Protein AF-G7WQF4-F1 (afdb_monomer_lite)

Structure (mmCIF, N/CA/C/O backbone):
data_AF-G7WQF4-F1
#
_entry.id   AF-G7WQF4-F1
#
loop_
_atom_site.group_PDB
_atom_site.id
_atom_site.type_symbol
_atom_site.label_atom_id
_atom_site.label_alt_id
_atom_site.label_comp_id
_atom_site.label_asym_id
_atom_site.label_entity_id
_atom_site.label_seq_id
_atom_site.pdbx_PDB_ins_code
_atom_site.Cartn_x
_atom_site.Cartn_y
_atom_site.Cartn_z
_atom_site.occupancy
_atom_site.B_iso_or_equiv
_atom_site.auth_seq_id
_atom_site.auth_comp_id
_atom_site.auth_asym_id
_atom_site.auth_atom_id
_atom_site.pdbx_PDB_model_num
ATOM 1 N N . MET A 1 1 ? 14.070 19.520 7.425 1.00 40.72 1 MET A N 1
ATOM 2 C CA . MET A 1 1 ? 14.018 18.409 6.450 1.00 40.72 1 MET A CA 1
ATOM 3 C C . MET A 1 1 ? 12.601 17.856 6.501 1.00 40.72 1 MET A C 1
ATOM 5 O O . MET A 1 1 ? 12.210 17.366 7.551 1.00 40.72 1 MET A O 1
ATOM 9 N N . LYS A 1 2 ? 11.770 18.103 5.475 1.00 43.16 2 LYS A N 1
ATOM 10 C CA . LYS A 1 2 ? 10.375 17.618 5.444 1.00 43.16 2 LYS A CA 1
ATOM 11 C C . LYS A 1 2 ? 10.4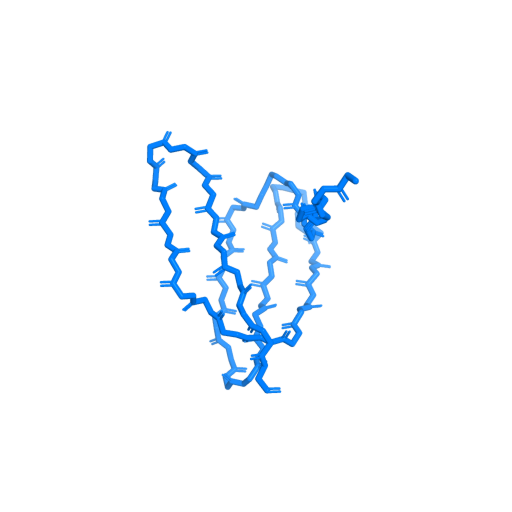14 16.087 5.459 1.00 43.16 2 LYS A C 1
ATOM 13 O O . LYS A 1 2 ? 11.085 15.524 4.604 1.00 43.16 2 LYS A O 1
ATOM 18 N N . GLY A 1 3 ? 9.759 15.485 6.455 1.00 45.12 3 GLY A N 1
ATOM 19 C CA . GLY A 1 3 ? 9.852 14.068 6.808 1.00 45.12 3 GLY A CA 1
ATOM 20 C C . GLY A 1 3 ? 9.831 13.147 5.596 1.00 45.12 3 GLY A C 1
ATOM 21 O O . GLY A 1 3 ? 8.870 13.144 4.825 1.00 45.12 3 GLY A O 1
ATOM 22 N N . GLU A 1 4 ? 10.912 12.391 5.429 1.00 52.09 4 GLU A N 1
ATOM 23 C CA . GLU A 1 4 ? 10.938 11.271 4.503 1.00 52.09 4 GLU A CA 1
ATOM 24 C C . GLU A 1 4 ? 9.810 10.321 4.910 1.00 52.09 4 GLU A C 1
ATOM 26 O O . GLU A 1 4 ? 9.739 9.874 6.055 1.00 52.09 4 GLU A O 1
ATOM 31 N N . LYS A 1 5 ? 8.865 10.087 3.993 1.00 69.19 5 LYS A N 1
ATOM 32 C CA . LYS A 1 5 ? 7.832 9.068 4.177 1.00 69.19 5 LYS A CA 1
ATOM 33 C C . LYS A 1 5 ? 8.556 7.730 4.303 1.00 69.19 5 LYS A C 1
ATOM 35 O O . LYS A 1 5 ? 9.141 7.266 3.327 1.00 69.19 5 LYS A O 1
ATOM 40 N N . GLU A 1 6 ? 8.544 7.155 5.499 1.00 82.25 6 GLU A N 1
ATOM 41 C CA . GLU A 1 6 ? 9.177 5.870 5.767 1.00 82.25 6 GLU A CA 1
ATOM 42 C C . GLU A 1 6 ? 8.517 4.780 4.909 1.00 82.25 6 GLU A C 1
ATOM 44 O O . GLU A 1 6 ? 7.288 4.668 4.852 1.00 82.25 6 GLU A O 1
ATOM 49 N N . SER A 1 7 ? 9.335 4.000 4.200 1.00 89.75 7 SER A N 1
ATOM 50 C CA . SER A 1 7 ? 8.850 2.859 3.427 1.00 89.75 7 SER A CA 1
ATOM 51 C C . SER A 1 7 ? 8.427 1.750 4.387 1.00 89.75 7 SER A C 1
ATOM 53 O O . SER A 1 7 ? 9.227 1.271 5.190 1.00 89.75 7 SER A O 1
ATOM 55 N N . LEU A 1 8 ? 7.162 1.328 4.316 1.00 93.62 8 LEU A N 1
ATOM 56 C CA . LEU A 1 8 ? 6.662 0.257 5.178 1.00 93.62 8 LEU A CA 1
ATOM 57 C C . LEU A 1 8 ? 7.214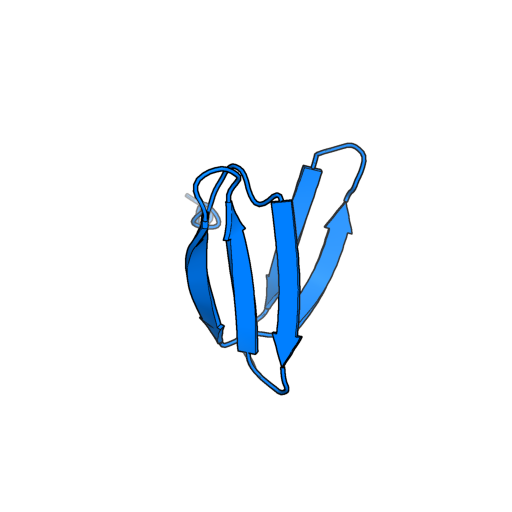 -1.105 4.753 1.00 93.62 8 LEU A C 1
ATOM 59 O O . LEU A 1 8 ? 7.532 -1.922 5.619 1.00 93.62 8 LEU A O 1
ATOM 63 N N . MET A 1 9 ? 7.293 -1.361 3.448 1.00 95.19 9 MET A N 1
ATOM 64 C CA . MET A 1 9 ? 7.752 -2.621 2.872 1.00 95.19 9 MET A CA 1
ATOM 65 C C . MET A 1 9 ? 8.096 -2.430 1.392 1.00 95.19 9 MET A C 1
ATOM 67 O O . MET A 1 9 ? 7.374 -1.745 0.670 1.00 95.19 9 MET A O 1
ATOM 71 N N . GLU A 1 10 ? 9.173 -3.065 0.937 1.00 95.31 10 GLU A N 1
ATOM 72 C CA . GLU A 1 10 ? 9.572 -3.102 -0.474 1.00 95.31 10 GLU A CA 1
ATOM 73 C C . GLU A 1 10 ? 9.303 -4.482 -1.084 1.00 95.31 10 GLU A C 1
ATOM 75 O O . GLU A 1 10 ? 9.194 -5.476 -0.365 1.00 95.31 10 GLU A O 1
ATOM 80 N N . GLY A 1 11 ? 9.200 -4.549 -2.416 1.00 96.12 11 GLY A N 1
ATOM 81 C CA . GLY A 1 11 ? 9.006 -5.816 -3.135 1.00 96.12 11 GLY A CA 1
ATOM 82 C C . GLY A 1 11 ? 7.639 -6.468 -2.907 1.00 96.12 11 GLY A C 1
ATOM 83 O O . GLY A 1 11 ? 7.522 -7.687 -3.013 1.00 96.12 11 GLY A O 1
ATOM 84 N N . VAL A 1 12 ? 6.619 -5.670 -2.575 1.00 97.25 12 VAL A N 1
ATOM 85 C CA . VAL A 1 12 ? 5.255 -6.150 -2.328 1.00 97.25 12 VAL A CA 1
ATOM 86 C C . VAL A 1 12 ? 4.639 -6.675 -3.625 1.00 97.25 12 VAL A C 1
ATOM 88 O O . VAL A 1 12 ? 4.551 -5.951 -4.615 1.00 97.25 12 VAL A O 1
ATOM 91 N N . VAL A 1 13 ? 4.181 -7.926 -3.599 1.00 97.31 13 VAL A N 1
ATOM 92 C CA . VAL A 1 13 ? 3.489 -8.594 -4.714 1.00 97.31 13 VAL A CA 1
ATOM 93 C C . VAL A 1 13 ? 1.997 -8.776 -4.444 1.00 97.31 13 VAL A C 1
ATOM 95 O O . VAL A 1 13 ? 1.210 -8.852 -5.385 1.00 97.31 13 VAL A O 1
ATOM 98 N N . VAL A 1 14 ? 1.592 -8.798 -3.171 1.00 96.88 14 VAL A N 1
ATOM 99 C CA . VAL A 1 14 ? 0.185 -8.864 -2.761 1.00 96.88 14 VAL A CA 1
ATOM 100 C C . VAL A 1 14 ? -0.105 -7.779 -1.730 1.00 96.88 14 VAL A C 1
ATOM 102 O O . VAL A 1 14 ? 0.632 -7.595 -0.762 1.00 96.88 14 VAL A O 1
ATOM 105 N N . LEU A 1 15 ? -1.213 -7.072 -1.942 1.00 96.31 15 LEU A N 1
ATOM 106 C CA . LEU A 1 15 ? -1.704 -6.005 -1.080 1.00 96.31 15 LEU A CA 1
ATOM 107 C C . LEU A 1 15 ? -3.197 -6.240 -0.810 1.00 96.31 15 LEU A C 1
ATOM 109 O O . LEU A 1 15 ? -4.000 -6.241 -1.743 1.00 96.31 15 LEU A O 1
ATOM 113 N N . VAL A 1 16 ? -3.581 -6.459 0.449 1.00 97.00 16 VAL A N 1
ATOM 114 C CA . VAL A 1 16 ? -4.965 -6.790 0.835 1.00 97.00 16 VAL A CA 1
ATOM 115 C C . VAL A 1 16 ? -5.463 -5.832 1.908 1.00 97.00 16 VAL A C 1
A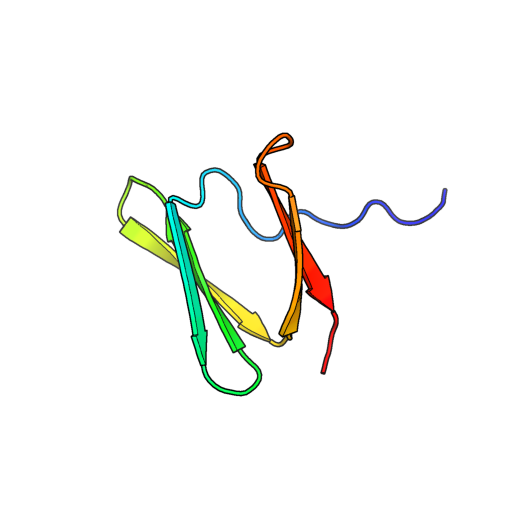TOM 117 O O . VAL A 1 16 ? -4.880 -5.734 2.985 1.00 97.00 16 VAL A O 1
ATOM 120 N N . THR A 1 17 ? -6.586 -5.166 1.653 1.00 95.19 17 THR A N 1
ATOM 121 C CA . THR A 1 17 ? -7.271 -4.322 2.644 1.00 95.19 17 THR A CA 1
ATOM 122 C C . THR A 1 17 ? -8.230 -5.141 3.501 1.00 95.19 17 THR A C 1
ATOM 124 O O . THR A 1 17 ? -9.063 -5.876 2.969 1.00 95.19 17 THR A O 1
ATOM 127 N N . ARG A 1 18 ? -8.164 -4.981 4.825 1.00 93.88 18 ARG A N 1
ATOM 128 C CA . ARG A 1 18 ? -9.075 -5.600 5.799 1.00 93.88 18 ARG A CA 1
ATOM 129 C C . ARG A 1 18 ? -9.479 -4.570 6.854 1.00 93.88 18 ARG A C 1
ATOM 131 O O . ARG A 1 18 ? -8.760 -4.362 7.824 1.00 93.88 18 ARG A O 1
ATOM 138 N N . GLY A 1 19 ? -10.633 -3.928 6.675 1.00 92.06 19 GLY A N 1
ATOM 139 C CA . GLY A 1 19 ? -11.114 -2.909 7.614 1.00 92.06 19 GLY A CA 1
ATOM 140 C C . GLY A 1 19 ? -10.177 -1.699 7.687 1.00 92.06 19 GLY A C 1
ATOM 141 O O . GLY A 1 19 ? -10.038 -0.971 6.707 1.00 92.06 19 GLY A O 1
ATOM 142 N N . ASP A 1 20 ? -9.556 -1.480 8.847 1.00 95.44 20 ASP A N 1
ATOM 143 C CA . ASP A 1 20 ? -8.587 -0.406 9.112 1.00 95.44 20 ASP A CA 1
ATOM 144 C C . ASP A 1 20 ? -7.122 -0.849 8.950 1.00 95.44 20 ASP A C 1
ATOM 146 O O . ASP A 1 20 ? -6.210 -0.159 9.408 1.00 95.44 20 ASP A O 1
ATOM 150 N N . LYS A 1 21 ? -6.890 -2.003 8.315 1.00 96.75 21 LYS A N 1
ATOM 151 C CA . LYS A 1 21 ? -5.568 -2.602 8.124 1.00 96.75 21 LYS A CA 1
ATOM 152 C C . LYS A 1 21 ? -5.284 -2.933 6.667 1.00 96.75 21 LYS A C 1
ATOM 154 O O . LYS A 1 21 ? -6.182 -3.253 5.883 1.00 96.75 21 LYS A O 1
ATOM 159 N N . VAL A 1 22 ? -3.999 -2.945 6.342 1.00 97.12 22 VAL A N 1
ATOM 160 C CA . VAL A 1 22 ? -3.452 -3.391 5.063 1.00 97.12 22 VAL A CA 1
ATOM 161 C C . VAL A 1 22 ? -2.413 -4.474 5.327 1.00 97.12 22 VAL A C 1
ATOM 163 O O . VAL A 1 22 ? -1.448 -4.249 6.059 1.00 97.12 22 VAL A O 1
ATOM 166 N N . LEU A 1 23 ? -2.615 -5.643 4.723 1.00 97.69 23 LEU A N 1
ATOM 167 C CA . LEU A 1 23 ? -1.647 -6.733 4.681 1.00 97.69 23 LEU A CA 1
ATOM 168 C C . LEU A 1 23 ? -0.825 -6.621 3.394 1.00 97.69 23 LEU A C 1
ATOM 170 O O . LEU A 1 23 ? -1.386 -6.473 2.308 1.00 97.69 23 LEU A O 1
ATOM 174 N N . MET A 1 24 ? 0.490 -6.708 3.532 1.00 97.56 24 MET A N 1
ATOM 175 C CA . MET A 1 24 ? 1.473 -6.710 2.455 1.00 97.56 24 MET A CA 1
ATOM 176 C C . MET A 1 24 ? 2.216 -8.042 2.476 1.00 97.56 24 MET A C 1
ATOM 178 O O . MET A 1 24 ? 2.580 -8.509 3.555 1.00 97.56 24 MET A O 1
ATOM 182 N N . GLU A 1 25 ? 2.471 -8.622 1.309 1.00 98.44 25 GLU A N 1
ATOM 183 C CA . GLU A 1 25 ? 3.293 -9.824 1.146 1.00 98.44 25 GLU A CA 1
ATOM 184 C C . GLU A 1 25 ? 4.304 -9.616 0.015 1.00 98.44 25 GLU A C 1
ATOM 186 O O . GLU A 1 25 ? 3.964 -9.027 -1.015 1.00 98.44 25 GLU A O 1
ATOM 191 N N . ASP A 1 26 ? 5.544 -10.072 0.206 1.00 97.88 26 ASP A N 1
ATOM 192 C CA . ASP A 1 26 ? 6.570 -10.086 -0.842 1.00 97.88 26 ASP A CA 1
ATOM 193 C C . ASP A 1 26 ? 6.680 -11.437 -1.557 1.00 97.88 26 ASP A C 1
ATOM 195 O O . ASP A 1 26 ? 6.026 -12.418 -1.217 1.00 97.88 26 ASP A O 1
ATOM 199 N N . ILE A 1 27 ? 7.554 -11.501 -2.561 1.00 97.56 27 ILE A N 1
ATOM 200 C CA . ILE A 1 27 ? 7.756 -12.706 -3.374 1.00 97.56 27 ILE A CA 1
ATOM 201 C C . ILE A 1 27 ? 8.326 -13.909 -2.601 1.00 97.56 27 ILE A C 1
ATOM 203 O O . ILE A 1 27 ? 8.303 -15.028 -3.106 1.00 97.56 27 ILE A O 1
ATOM 207 N N . LEU A 1 28 ? 8.856 -13.693 -1.394 1.00 98.00 28 LEU A N 1
ATOM 208 C CA . LEU A 1 28 ? 9.352 -14.755 -0.518 1.00 98.00 28 LEU A CA 1
ATOM 209 C C . LEU A 1 28 ? 8.281 -15.21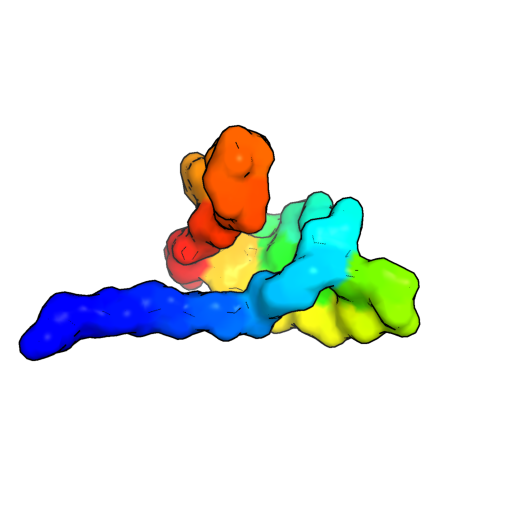8 0.484 1.00 98.00 28 LEU A C 1
ATOM 211 O O . LEU A 1 28 ? 8.575 -16.054 1.337 1.00 98.00 28 LEU A O 1
ATOM 215 N N . GLY A 1 29 ? 7.062 -14.673 0.407 1.00 97.38 29 GLY A N 1
ATOM 216 C CA . GLY A 1 29 ? 5.963 -14.971 1.323 1.00 97.38 29 GLY A CA 1
ATOM 217 C C . GLY A 1 29 ? 6.095 -14.289 2.687 1.00 97.38 29 GLY A C 1
ATOM 218 O O . GLY A 1 29 ? 5.374 -14.641 3.622 1.00 97.38 29 GLY A O 1
ATOM 219 N N . ARG A 1 30 ? 7.018 -13.328 2.857 1.00 97.94 30 ARG A N 1
ATOM 220 C CA . ARG A 1 30 ? 7.099 -12.551 4.103 1.00 97.94 30 ARG A CA 1
ATOM 221 C C . ARG A 1 30 ? 5.937 -11.576 4.131 1.00 97.94 30 ARG A C 1
ATOM 223 O O . ARG A 1 30 ? 5.689 -10.891 3.145 1.00 97.94 30 ARG A O 1
ATOM 230 N N . THR A 1 31 ? 5.270 -11.471 5.275 1.00 97.94 31 THR A N 1
ATOM 231 C CA . THR A 1 31 ? 4.099 -10.603 5.433 1.00 97.94 31 THR A CA 1
ATOM 232 C C . THR A 1 31 ? 4.345 -9.469 6.418 1.00 97.94 31 THR A C 1
ATOM 234 O O . THR A 1 31 ? 4.973 -9.677 7.458 1.00 97.94 31 THR A O 1
ATOM 237 N N . LYS A 1 32 ? 3.763 -8.298 6.156 1.00 97.12 32 LYS A N 1
ATOM 238 C CA . LYS A 1 32 ? 3.680 -7.184 7.108 1.00 97.12 32 LYS A CA 1
ATOM 239 C C . LYS A 1 32 ? 2.268 -6.613 7.123 1.00 97.12 32 LYS A C 1
ATOM 241 O O . LYS A 1 32 ? 1.659 -6.426 6.076 1.00 97.12 32 LYS A O 1
ATOM 246 N N . GLU A 1 33 ? 1.757 -6.314 8.310 1.00 96.94 33 GLU A N 1
ATOM 247 C CA . GLU A 1 33 ? 0.469 -5.644 8.487 1.00 96.94 33 GLU A CA 1
ATOM 248 C C . GLU A 1 33 ? 0.696 -4.211 8.978 1.00 96.94 33 GLU A C 1
ATOM 250 O O . GLU A 1 33 ? 1.541 -3.969 9.842 1.00 96.94 33 GLU A O 1
ATOM 255 N N . ALA A 1 34 ? -0.055 -3.260 8.427 1.00 95.44 34 ALA A N 1
ATOM 256 C CA . ALA A 1 34 ? -0.057 -1.869 8.860 1.00 95.44 34 ALA A CA 1
ATOM 257 C C . ALA A 1 34 ? -1.490 -1.384 9.089 1.00 95.44 34 ALA A C 1
ATOM 259 O O . ALA A 1 34 ? -2.386 -1.691 8.302 1.00 95.44 34 ALA A O 1
ATOM 260 N N . LYS A 1 35 ? -1.704 -0.603 10.153 1.00 95.81 35 LYS A N 1
ATOM 261 C CA . LYS A 1 35 ? -2.959 0.128 10.355 1.00 95.81 35 LYS A CA 1
ATOM 262 C C . LYS A 1 35 ? -2.974 1.341 9.428 1.00 95.81 35 LYS A C 1
ATOM 264 O O . LYS A 1 35 ? -2.012 2.105 9.404 1.00 95.81 35 LYS A O 1
ATOM 269 N N . GLY A 1 36 ? -4.048 1.513 8.674 1.00 94.81 36 GLY A N 1
ATOM 270 C CA . GLY A 1 36 ? -4.161 2.563 7.675 1.00 94.81 36 GLY A CA 1
ATOM 271 C C . GLY A 1 36 ? -5.139 2.206 6.567 1.00 94.81 36 GLY A C 1
ATOM 272 O O . GLY A 1 36 ? -5.640 1.082 6.480 1.00 94.81 36 GLY A O 1
ATOM 273 N N . ARG A 1 37 ? -5.379 3.173 5.687 1.00 95.06 37 ARG A N 1
ATOM 274 C CA . ARG A 1 37 ? -6.118 2.976 4.438 1.00 95.06 37 ARG A CA 1
ATOM 275 C C . ARG A 1 37 ? -5.245 3.358 3.259 1.00 95.06 37 ARG A C 1
ATOM 277 O O . ARG A 1 37 ? -4.450 4.287 3.346 1.00 95.06 37 ARG A O 1
ATOM 284 N N . ILE A 1 38 ? -5.391 2.629 2.160 1.00 94.62 38 ILE A N 1
ATOM 285 C CA . ILE A 1 38 ? -4.745 2.992 0.900 1.00 94.62 38 ILE A CA 1
ATOM 286 C C . ILE A 1 38 ? -5.524 4.166 0.317 1.00 94.62 38 ILE A C 1
ATOM 288 O O . ILE A 1 38 ? -6.719 4.025 0.063 1.00 94.62 38 ILE A O 1
ATOM 292 N N . PHE A 1 39 ? -4.853 5.290 0.084 1.00 94.88 39 PHE A N 1
ATOM 293 C CA . PHE A 1 39 ? -5.471 6.443 -0.577 1.00 94.88 39 PHE A CA 1
ATOM 294 C C . PHE A 1 39 ? -5.007 6.605 -2.030 1.00 94.88 39 PHE A C 1
ATOM 296 O O . PHE A 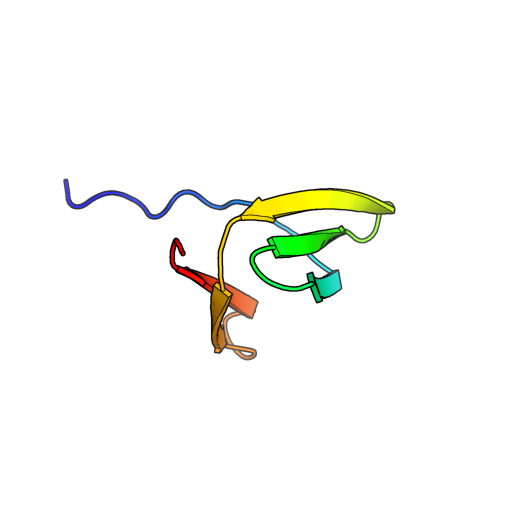1 39 ? -5.714 7.203 -2.835 1.00 94.88 39 PHE A O 1
ATOM 303 N N . GLU A 1 40 ? -3.844 6.054 -2.394 1.00 95.62 40 GLU A N 1
ATOM 304 C CA . GLU A 1 40 ? -3.325 6.104 -3.762 1.00 95.62 40 GLU A CA 1
ATOM 305 C C . GLU A 1 40 ? -2.499 4.855 -4.087 1.00 95.62 40 GLU A C 1
ATOM 307 O O . GLU A 1 40 ? -1.687 4.396 -3.279 1.00 95.62 40 GLU A O 1
ATOM 312 N N . VAL A 1 41 ? -2.673 4.337 -5.306 1.00 96.12 41 VAL A N 1
ATOM 313 C CA . VAL A 1 41 ? -1.789 3.337 -5.911 1.00 96.12 41 VAL A CA 1
ATOM 314 C C . VAL A 1 41 ? -1.323 3.858 -7.262 1.00 96.12 41 VAL A C 1
ATOM 316 O O . VAL A 1 41 ? -2.119 4.063 -8.177 1.00 96.12 41 VAL A O 1
ATOM 319 N N . ASN A 1 42 ? -0.016 4.044 -7.395 1.00 96.38 42 ASN A N 1
ATOM 320 C CA . ASN A 1 42 ? 0.629 4.460 -8.624 1.00 96.38 42 ASN A CA 1
ATOM 321 C C . ASN A 1 42 ? 1.354 3.262 -9.249 1.00 96.38 42 ASN A C 1
ATOM 323 O O . ASN A 1 42 ? 2.429 2.866 -8.801 1.00 96.38 42 ASN A O 1
ATOM 327 N N . ILE A 1 43 ? 0.761 2.693 -10.299 1.00 95.19 43 ILE A N 1
ATOM 328 C CA . ILE A 1 43 ? 1.271 1.483 -10.961 1.00 95.19 43 ILE A CA 1
ATOM 329 C C . ILE A 1 43 ? 2.556 1.760 -11.751 1.00 95.19 43 ILE A C 1
ATOM 331 O O . ILE A 1 43 ? 3.463 0.935 -11.748 1.00 95.19 43 ILE A O 1
ATOM 335 N N . THR A 1 44 ? 2.680 2.938 -12.369 1.00 96.44 44 THR A N 1
ATOM 336 C CA . THR A 1 44 ? 3.869 3.317 -13.150 1.00 96.44 44 THR A CA 1
ATOM 337 C C . THR A 1 44 ? 5.114 3.423 -12.271 1.00 96.44 44 THR A C 1
ATOM 339 O O . THR A 1 44 ? 6.171 2.916 -12.630 1.00 96.44 44 THR A O 1
ATOM 342 N N . SER A 1 45 ? 4.990 4.066 -11.106 1.00 96.12 45 SER A N 1
ATOM 343 C CA . SER A 1 45 ? 6.084 4.195 -10.132 1.00 96.12 45 SER A CA 1
ATOM 344 C C . SER A 1 45 ? 6.151 3.051 -9.119 1.00 96.12 45 SER A C 1
ATOM 346 O O . SER A 1 45 ? 7.062 3.042 -8.296 1.00 96.12 45 SER A O 1
ATOM 348 N N . GLN A 1 46 ? 5.211 2.101 -9.189 1.00 96.12 46 GLN A N 1
ATOM 349 C CA . GLN A 1 46 ? 5.118 0.916 -8.332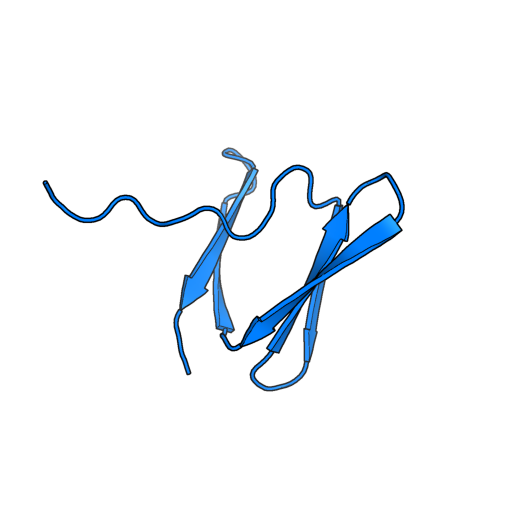 1.00 96.12 46 GLN A CA 1
ATOM 350 C C . GLN A 1 46 ? 5.065 1.269 -6.838 1.00 96.12 46 GLN A C 1
ATOM 352 O O . GLN A 1 46 ? 5.781 0.702 -6.015 1.00 96.12 46 GLN A O 1
ATOM 357 N N . LYS A 1 47 ? 4.217 2.240 -6.483 1.00 96.00 47 LYS A N 1
ATOM 358 C CA . LYS A 1 47 ? 4.050 2.712 -5.103 1.00 96.00 47 LYS A CA 1
ATOM 359 C C . LYS A 1 47 ? 2.593 2.676 -4.678 1.00 96.00 47 LYS A C 1
ATOM 361 O O . LYS A 1 47 ? 1.715 3.103 -5.421 1.00 96.00 47 LYS A O 1
ATOM 366 N N . ALA A 1 48 ? 2.359 2.226 -3.454 1.00 96.06 48 ALA A N 1
ATOM 367 C CA . ALA A 1 48 ? 1.096 2.395 -2.754 1.00 96.06 48 ALA A CA 1
ATOM 368 C C . ALA A 1 48 ? 1.320 3.325 -1.560 1.00 96.06 48 ALA A C 1
ATOM 370 O O . ALA A 1 48 ? 2.325 3.209 -0.857 1.00 96.06 48 ALA A O 1
ATOM 371 N N . PHE A 1 49 ? 0.391 4.247 -1.337 1.00 95.19 49 PHE A N 1
ATOM 372 C CA . PHE A 1 49 ? 0.455 5.195 -0.238 1.00 95.19 49 PHE A CA 1
ATOM 373 C C . PHE A 1 49 ? -0.679 4.939 0.746 1.00 95.19 49 PHE A C 1
ATOM 375 O O . PHE A 1 49 ? -1.842 4.790 0.362 1.00 95.19 49 PHE A O 1
ATOM 382 N N . LEU A 1 50 ? -0.308 4.883 2.024 1.00 93.81 50 LEU A N 1
ATOM 383 C CA . LEU A 1 50 ? -1.224 4.659 3.130 1.00 93.81 50 LEU A CA 1
ATOM 384 C C . LEU A 1 50 ? -1.353 5.935 3.961 1.00 93.81 50 LEU A C 1
ATOM 386 O O . LEU A 1 50 ? -0.363 6.633 4.194 1.00 93.81 50 LEU A O 1
ATOM 390 N N . GLU A 1 51 ? -2.566 6.209 4.426 1.00 92.31 51 GLU A N 1
ATOM 391 C CA . GLU A 1 51 ? -2.859 7.231 5.430 1.00 92.31 51 GLU A CA 1
ATOM 392 C C . GLU A 1 51 ? -3.297 6.576 6.754 1.00 92.31 51 GLU A C 1
ATOM 394 O O . GLU A 1 51 ? -3.946 5.521 6.725 1.00 92.31 51 GLU A O 1
ATOM 399 N N . PRO A 1 52 ? -2.937 7.151 7.919 1.00 87.75 52 PRO A N 1
ATOM 400 C CA . PRO A 1 52 ? -3.444 6.697 9.212 1.00 87.75 52 PRO A CA 1
ATOM 401 C C . PRO A 1 52 ? -4.973 6.811 9.301 1.00 87.75 52 PRO A C 1
ATOM 403 O O . PRO A 1 52 ? -5.556 7.725 8.721 1.00 87.75 52 PRO A O 1
ATOM 406 N N . VAL A 1 53 ? -5.601 5.906 10.063 1.00 80.12 53 VAL A N 1
ATOM 407 C CA . VAL A 1 53 ? -7.047 5.920 10.375 1.00 80.12 53 VAL A CA 1
ATOM 408 C C . VAL A 1 53 ? -7.290 6.406 11.792 1.00 80.12 53 VAL A C 1
ATOM 410 O O . VAL A 1 53 ? -6.557 5.920 12.691 1.00 80.12 53 VAL A O 1
#

Organism: Methanothrix harundinacea (strain 6Ac) (NCBI:txid1110509)

Secondary structure (DSSP, 8-state):
-------S-SSEEEEEEETTEEEEEETT--EEEEESEEEEEETTTTEEEEE--

Radius of gyration: 11.3 Å; chains: 1; bounding box: 25×33×24 Å

Foldseek 3Di:
DPDDPDDPDPQWPDWDDDPQKIWTAHPVRDIDMDGFDFPDADVVVRDTDTDHD

pLDDT: mean 90.87, std 13.96, range [40.72, 98.44]

Sequence (53 aa):
MKGEKESLMEGVVVLVTRGDKVLMEDILGRTKEAKGRIFEVNITSQKAFLEPV

InterPro domains:
  IPR019300 CO dehydrogenase accessory protein CooT [PF10133] (2-51)